Protein AF-A0A3A6NGJ5-F1 (afdb_monomer_lite)

pLDDT: mean 78.81, std 17.01, range [32.69, 96.75]

Radius of gyration: 19.2 Å; chains: 1; bounding box: 47×46×45 Å

Foldseek 3Di:
DDPDDP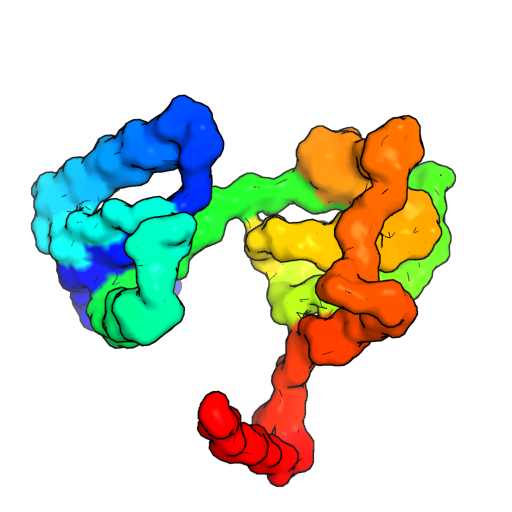FAEEEAEDADDPCPVVVVQVVVQVVCVVVRHHYYYDHPVPDDPVRVVVNVVVGPDYDDDDPPQKDFQLVQDPLPCVLCQLQQQNQWDGDPSDIGGPRRDPPPCPSQQPRPRQGMDGNNDTDDCVVPGHDDDPDPPDDSNVNGHCPCPVPPVDDDPDDD

Secondary structure (DSSP, 8-state):
---PSPP-EEEEEE--SSSHHHHHHHHHHHHHHHTT-EEEEEEGGG--HHHHHHHHHH-S---------EEE-TTT-----HHHHT-TT--EEEETTEEEE-S------HHHHT-TT--EEETTB---GGG-PPP--SSTT--GGGGS--TTTTSS--PPPPP-

Structure (mmCIF, N/CA/C/O backbone):
data_AF-A0A3A6NGJ5-F1
#
_entry.id   AF-A0A3A6NGJ5-F1
#
loop_
_atom_site.group_PDB
_atom_site.id
_atom_site.type_symbol
_atom_site.label_atom_id
_atom_site.label_alt_id
_atom_site.label_comp_id
_atom_site.label_asym_id
_atom_site.label_entity_id
_atom_site.label_seq_id
_atom_site.pdbx_PDB_ins_code
_atom_site.Cartn_x
_atom_site.Cartn_y
_atom_site.Cartn_z
_atom_site.occupancy
_atom_site.B_iso_or_equiv
_atom_site.auth_seq_id
_atom_site.auth_comp_id
_atom_site.auth_asym_id
_atom_site.auth_atom_id
_atom_site.pdbx_PDB_model_num
ATOM 1 N N . MET A 1 1 ? -23.331 -9.531 1.158 1.00 34.41 1 MET A N 1
ATOM 2 C CA . MET A 1 1 ? -23.791 -8.679 2.276 1.00 34.41 1 MET A CA 1
ATOM 3 C C . MET A 1 1 ? -23.294 -9.309 3.564 1.00 34.41 1 MET A C 1
ATOM 5 O O . MET A 1 1 ? -23.606 -10.469 3.798 1.00 34.41 1 MET A O 1
ATOM 9 N N . TYR A 1 2 ? -22.448 -8.610 4.320 1.00 32.69 2 TYR A N 1
ATOM 10 C CA . TYR A 1 2 ? -21.936 -9.096 5.604 1.00 32.69 2 TYR A CA 1
ATOM 11 C C . TYR A 1 2 ? -23.119 -9.285 6.574 1.00 32.69 2 TYR A C 1
ATOM 13 O O . TYR A 1 2 ? -23.923 -8.370 6.724 1.00 32.69 2 TYR A O 1
ATOM 21 N N . ARG A 1 3 ? -23.267 -10.479 7.166 1.00 39.31 3 ARG A N 1
ATOM 22 C CA . ARG A 1 3 ? -24.304 -10.828 8.163 1.00 39.31 3 ARG A CA 1
ATOM 23 C C . ARG A 1 3 ? -23.672 -10.987 9.556 1.00 39.31 3 ARG A C 1
ATOM 25 O O . ARG A 1 3 ? -23.854 -12.013 10.201 1.00 39.31 3 ARG A O 1
ATOM 32 N N . GLY A 1 4 ? -22.838 -10.031 9.953 1.00 52.22 4 GLY A N 1
ATOM 33 C CA . GLY A 1 4 ? -22.203 -10.015 11.273 1.00 52.22 4 GLY A CA 1
ATOM 34 C C . GLY A 1 4 ? -22.987 -9.197 12.297 1.00 52.22 4 GLY A C 1
ATOM 35 O O . GLY A 1 4 ? -23.958 -8.522 11.950 1.00 52.22 4 GLY A O 1
ATOM 36 N N . GLU A 1 5 ? -22.532 -9.261 13.548 1.00 56.84 5 GLU A N 1
ATOM 37 C CA . GLU A 1 5 ? -22.959 -8.385 14.646 1.00 56.84 5 GLU A CA 1
ATOM 38 C C . GLU A 1 5 ? -22.953 -6.900 14.215 1.00 56.84 5 GLU A C 1
ATOM 40 O O . GLU A 1 5 ? -22.113 -6.504 13.397 1.00 56.84 5 GLU A O 1
ATOM 45 N N . PRO A 1 6 ? -23.855 -6.055 14.757 1.00 63.47 6 PRO A N 1
ATOM 46 C CA . PRO A 1 6 ? -23.859 -4.624 14.468 1.00 63.47 6 PRO A CA 1
ATOM 47 C C . PRO A 1 6 ? -22.485 -4.017 14.768 1.00 63.47 6 PRO A C 1
ATOM 49 O O . PRO A 1 6 ? -21.925 -4.251 15.837 1.00 63.47 6 PRO A O 1
ATOM 52 N N . VAL A 1 7 ? -21.939 -3.229 13.840 1.00 65.00 7 VAL A N 1
ATOM 53 C CA . VAL A 1 7 ? -20.669 -2.518 14.047 1.00 65.00 7 VAL A CA 1
ATOM 54 C C . VAL A 1 7 ? -20.828 -1.587 15.249 1.00 65.00 7 VAL A C 1
ATOM 56 O O . VAL A 1 7 ? -21.687 -0.713 15.224 1.00 65.00 7 VAL A O 1
ATOM 59 N N . LYS A 1 8 ? -20.012 -1.769 16.296 1.00 77.12 8 LYS A N 1
ATOM 60 C CA . LYS A 1 8 ? -20.045 -0.911 17.497 1.00 77.12 8 LYS A CA 1
ATOM 61 C C . LYS A 1 8 ? -18.829 0.001 17.625 1.00 77.12 8 LYS A C 1
ATOM 63 O O . LYS A 1 8 ? -18.977 1.092 18.159 1.00 77.12 8 LYS A O 1
ATOM 68 N N . LYS A 1 9 ? -17.659 -0.416 17.116 1.00 81.31 9 LYS A N 1
ATOM 69 C CA . LYS A 1 9 ? -16.381 0.306 17.265 1.00 81.31 9 LYS A CA 1
ATOM 70 C C . LYS A 1 9 ? -15.587 0.401 15.961 1.00 81.31 9 LYS A C 1
ATOM 72 O O . LYS A 1 9 ? -15.384 -0.614 15.289 1.00 81.31 9 LYS A O 1
ATOM 77 N N . VAL A 1 10 ? -15.099 1.604 15.649 1.00 80.94 10 VAL A N 1
ATOM 78 C CA . VAL A 1 10 ? -14.311 1.946 14.454 1.00 80.94 10 VAL A CA 1
ATOM 79 C C . VAL A 1 10 ? -13.005 2.629 14.866 1.00 80.94 10 VAL A C 1
ATOM 81 O O . VAL A 1 10 ? -13.019 3.621 15.589 1.00 80.94 10 VAL A O 1
ATOM 84 N N . VAL A 1 11 ? -11.864 2.142 14.376 1.00 80.25 11 VAL A N 1
ATOM 85 C CA . VAL A 1 11 ? -10.554 2.774 14.611 1.00 80.25 11 VAL A CA 1
ATOM 86 C C . VAL A 1 11 ? -9.886 3.068 13.272 1.00 80.25 11 VAL A C 1
ATOM 88 O O . VAL A 1 11 ? -9.722 2.176 12.442 1.00 80.25 11 VAL A O 1
ATOM 91 N N . VAL A 1 12 ? -9.506 4.329 13.056 1.00 79.81 12 VAL A N 1
ATOM 92 C CA . VAL A 1 12 ? -8.854 4.809 11.833 1.00 79.81 12 VAL A CA 1
ATOM 93 C C . VAL A 1 12 ? -7.407 5.187 12.132 1.00 79.81 12 VAL A C 1
ATOM 95 O O . VAL A 1 12 ? -7.136 6.148 12.849 1.00 79.81 12 VAL A O 1
ATOM 98 N N . PHE A 1 13 ? -6.465 4.469 11.532 1.00 80.75 13 PHE A N 1
ATOM 99 C CA . PHE A 1 13 ? -5.058 4.859 11.538 1.00 80.75 13 PHE A CA 1
ATOM 100 C C . PHE A 1 13 ? -4.740 5.667 10.288 1.00 80.75 13 PHE A C 1
ATOM 102 O O . PHE A 1 13 ? -5.133 5.287 9.185 1.00 80.75 13 PHE A O 1
ATOM 109 N N . TYR A 1 14 ? -4.017 6.771 10.447 1.00 77.19 14 TYR A N 1
ATOM 110 C CA . TYR A 1 14 ? -3.636 7.618 9.324 1.00 77.19 14 TYR A CA 1
ATOM 111 C C . TYR A 1 14 ? -2.170 8.036 9.381 1.00 77.19 14 TYR A C 1
ATOM 113 O O . TYR A 1 14 ? -1.543 8.024 10.432 1.00 77.19 14 TYR A O 1
ATOM 121 N N . PHE A 1 15 ? -1.638 8.457 8.237 1.00 75.81 15 PHE A N 1
ATOM 122 C CA . PHE A 1 15 ? -0.353 9.144 8.126 1.00 75.81 15 PHE A CA 1
ATOM 123 C C . PHE A 1 15 ? -0.616 10.547 7.568 1.00 75.81 15 PHE A C 1
ATOM 125 O O . PHE A 1 15 ? -1.392 10.700 6.616 1.00 75.81 15 PHE A O 1
ATOM 132 N N . SER A 1 16 ? -0.051 11.588 8.179 1.00 75.31 16 SER A N 1
ATOM 133 C CA . SER A 1 16 ? -0.380 12.973 7.827 1.00 75.31 16 SER A CA 1
ATOM 134 C C . SER A 1 16 ? 0.848 13.870 7.870 1.00 75.31 16 SER A C 1
ATOM 136 O O . SER A 1 16 ? 1.296 14.248 8.941 1.00 75.31 16 SER A O 1
ATOM 138 N N . VAL A 1 17 ? 1.317 14.297 6.696 1.00 69.19 17 VAL A N 1
ATOM 139 C CA . VAL A 1 17 ? 2.460 15.219 6.577 1.00 69.19 17 VAL A CA 1
ATOM 140 C C . VAL A 1 17 ? 2.016 16.683 6.678 1.00 69.19 17 VAL A C 1
ATOM 142 O O . VAL A 1 17 ? 2.590 17.457 7.431 1.00 69.19 17 VAL A O 1
ATOM 145 N N . THR A 1 18 ? 0.965 17.077 5.948 1.00 73.94 18 THR A N 1
ATOM 146 C CA . THR A 1 18 ? 0.494 18.479 5.869 1.00 73.94 18 THR A CA 1
ATOM 147 C C . THR A 1 18 ? -0.775 18.758 6.683 1.00 73.94 18 THR A C 1
ATOM 149 O O . THR A 1 18 ? -1.377 19.815 6.535 1.00 73.94 18 THR A O 1
ATOM 152 N N . GLY A 1 19 ? -1.244 17.802 7.493 1.00 76.12 19 GLY A N 1
ATOM 153 C CA . GLY A 1 19 ? -2.455 17.943 8.322 1.00 76.12 19 GLY A CA 1
ATOM 154 C C . GLY A 1 19 ? -3.784 17.631 7.617 1.00 76.12 19 GLY A C 1
ATOM 155 O O . GLY A 1 19 ? -4.799 17.433 8.283 1.00 76.12 19 GLY A O 1
ATOM 156 N N . ASN A 1 20 ? -3.795 17.515 6.286 1.00 73.31 20 ASN A N 1
ATOM 157 C CA . ASN A 1 20 ? -5.020 17.262 5.516 1.00 73.31 20 ASN A CA 1
ATOM 158 C C . ASN A 1 20 ? -5.702 15.943 5.904 1.00 73.31 20 ASN A C 1
ATOM 160 O O . ASN A 1 20 ? -6.921 15.900 6.062 1.00 73.31 20 ASN A O 1
ATOM 164 N N . THR A 1 21 ? -4.922 14.872 6.090 1.00 75.62 21 THR A N 1
ATOM 165 C CA . THR A 1 21 ? -5.469 13.568 6.479 1.00 75.62 21 THR A CA 1
ATOM 166 C C . THR A 1 21 ? -6.103 13.638 7.865 1.00 75.62 21 THR A C 1
ATOM 168 O O . THR A 1 21 ? -7.225 13.175 8.013 1.00 75.62 21 THR A O 1
ATOM 171 N N . TRP A 1 22 ? -5.449 14.296 8.834 1.00 80.62 22 TRP A N 1
ATOM 172 C CA . TRP A 1 22 ? -6.000 14.520 10.179 1.00 80.62 22 TRP A CA 1
ATOM 173 C C . TRP A 1 22 ? -7.347 15.257 10.142 1.00 80.62 22 TRP A C 1
ATOM 175 O O . TRP A 1 22 ? -8.298 14.842 10.808 1.00 80.62 22 TRP A O 1
ATOM 185 N N . TRP A 1 23 ? -7.456 16.313 9.326 1.00 77.31 23 TRP A N 1
ATOM 186 C CA . TRP A 1 23 ? -8.697 17.080 9.191 1.00 77.31 23 TRP A CA 1
ATOM 187 C C . TRP A 1 23 ? -9.837 16.224 8.625 1.00 77.31 23 TRP A C 1
ATOM 189 O O . TRP A 1 23 ? -10.931 16.185 9.192 1.00 77.31 23 TRP A O 1
ATOM 199 N N . VAL A 1 24 ? -9.575 15.482 7.541 1.00 78.69 24 VAL A N 1
ATOM 200 C CA . VAL A 1 24 ? -10.567 14.586 6.921 1.00 78.69 24 VAL A CA 1
ATOM 201 C C . VAL A 1 24 ? -10.974 13.472 7.884 1.00 78.69 24 VAL A C 1
ATOM 203 O O . VAL A 1 24 ? -12.168 13.209 8.037 1.00 78.69 24 VAL A O 1
ATOM 206 N N . THR A 1 25 ? -10.014 12.837 8.565 1.00 80.81 25 THR A N 1
ATOM 207 C CA . THR A 1 25 ? -10.318 11.779 9.534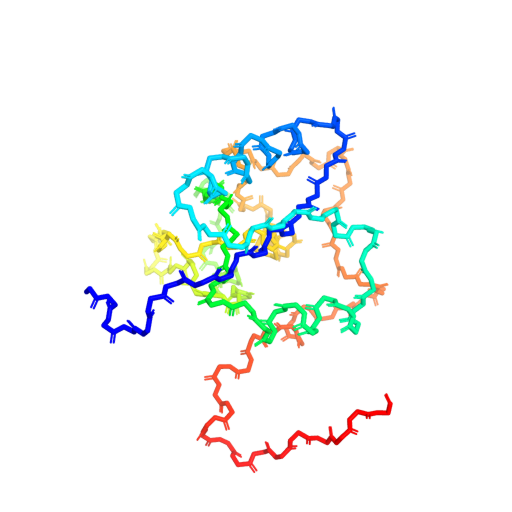 1.00 80.81 25 THR A CA 1
ATOM 208 C C . THR A 1 25 ? -11.135 12.319 10.698 1.00 80.81 25 THR A C 1
ATOM 210 O O . THR A 1 25 ? -12.109 11.683 11.075 1.00 80.81 25 THR A O 1
ATOM 213 N N . GLY A 1 26 ? -10.842 13.520 11.205 1.00 82.38 26 GLY A N 1
ATOM 214 C CA . GLY A 1 26 ? -11.642 14.147 12.261 1.00 82.38 26 GLY A CA 1
ATOM 215 C C . GLY A 1 26 ? -13.107 14.353 11.858 1.00 82.38 26 GLY A C 1
ATOM 216 O O . GLY A 1 26 ? -14.011 14.036 12.631 1.00 82.38 26 GLY A O 1
ATOM 217 N N . ARG A 1 27 ? -13.359 14.810 10.622 1.00 84.62 27 ARG A N 1
ATOM 218 C CA . ARG A 1 27 ? -14.721 14.959 10.071 1.00 84.62 27 ARG A CA 1
ATOM 219 C C . ARG A 1 27 ? -15.441 13.617 9.950 1.00 84.62 27 ARG A C 1
ATOM 221 O O . ARG A 1 27 ? -16.598 13.512 10.348 1.00 84.62 27 ARG A O 1
ATOM 228 N N . LEU A 1 28 ? -14.753 12.598 9.436 1.00 82.00 28 LEU A N 1
ATOM 229 C CA . LEU A 1 28 ? -15.287 11.240 9.333 1.00 82.00 28 LEU A CA 1
ATOM 230 C C . LEU A 1 28 ? -15.666 10.683 10.713 1.00 82.00 28 LEU A C 1
ATOM 232 O O . LEU A 1 28 ? -16.774 10.184 10.877 1.00 82.00 28 LEU A O 1
ATOM 236 N N . ILE A 1 29 ? -14.783 10.811 11.708 1.00 87.56 29 ILE A N 1
ATOM 237 C CA . ILE A 1 29 ? -15.049 10.358 13.080 1.00 87.56 29 ILE A CA 1
ATOM 238 C C . ILE A 1 29 ? -16.260 11.076 13.683 1.00 87.56 29 ILE A C 1
ATOM 240 O O . ILE A 1 29 ? -17.069 10.420 14.331 1.00 87.56 29 ILE A O 1
ATOM 244 N N . GLY A 1 30 ? -16.421 12.381 13.441 1.00 80.75 30 GLY A N 1
ATOM 245 C CA . GLY A 1 30 ? -17.614 13.124 13.861 1.00 80.75 30 GLY A CA 1
ATOM 246 C C . GLY A 1 30 ? -18.901 12.498 13.322 1.00 80.75 30 GLY A C 1
ATOM 247 O O . GLY A 1 30 ? -19.760 12.096 14.098 1.00 80.75 30 GLY A O 1
ATOM 248 N N . HIS A 1 31 ? -18.978 12.292 12.005 1.00 83.00 31 HIS A N 1
ATOM 249 C CA . HIS A 1 31 ? -20.150 11.676 11.374 1.00 83.00 31 HIS A CA 1
ATOM 250 C C . HIS A 1 31 ? -20.424 10.244 11.850 1.00 83.00 31 HIS A C 1
ATOM 252 O O . HIS A 1 31 ? -21.579 9.861 12.008 1.00 83.00 31 HIS A O 1
ATOM 258 N N . LEU A 1 32 ? -19.378 9.443 12.082 1.00 84.00 32 LEU A N 1
ATOM 259 C CA . LEU A 1 32 ? -19.53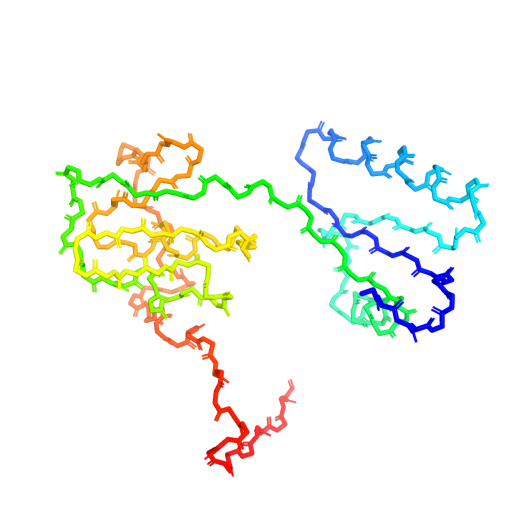1 8.081 12.601 1.00 84.00 32 LEU A CA 1
ATOM 260 C C . LEU A 1 32 ? -20.087 8.082 14.033 1.00 84.00 32 LEU A C 1
ATOM 262 O O . LEU A 1 32 ? -20.932 7.252 14.361 1.00 84.00 32 LEU A O 1
ATOM 266 N N . LYS A 1 33 ? -19.666 9.038 14.867 1.00 85.69 33 LYS A N 1
ATOM 267 C CA . LYS A 1 33 ? -20.222 9.220 16.214 1.00 85.69 33 LYS A CA 1
ATOM 268 C C . LYS A 1 33 ? -21.676 9.681 16.178 1.00 85.69 33 LYS A C 1
ATOM 270 O O . LYS A 1 33 ? -22.474 9.169 16.957 1.00 85.69 33 LYS A O 1
ATOM 275 N N . ASP A 1 34 ? -22.034 10.570 15.251 1.00 87.94 34 ASP A N 1
ATOM 276 C CA . ASP A 1 34 ? -23.413 11.060 15.090 1.00 87.94 34 ASP A CA 1
ATOM 277 C C . ASP A 1 34 ? -24.406 9.927 14.772 1.00 87.94 34 ASP A C 1
ATOM 279 O O . ASP A 1 34 ? -25.568 9.990 15.167 1.00 87.94 34 ASP A O 1
ATOM 283 N N . ILE A 1 35 ? -23.949 8.863 14.099 1.00 85.88 35 ILE A N 1
ATOM 284 C CA . ILE A 1 35 ? -24.756 7.663 13.812 1.00 85.88 35 ILE A CA 1
ATOM 285 C C . ILE A 1 35 ? -24.627 6.563 14.883 1.00 85.88 35 ILE A C 1
ATOM 287 O O . ILE A 1 35 ? -25.078 5.439 14.667 1.00 85.88 35 ILE A O 1
ATOM 291 N N . GLY A 1 36 ? -24.029 6.874 16.038 1.00 84.12 36 GLY A N 1
ATOM 292 C CA . GLY A 1 36 ? -23.978 5.997 17.212 1.00 84.12 36 GLY A CA 1
ATOM 293 C C . GLY A 1 36 ? -22.797 5.026 17.270 1.00 84.12 36 GLY A C 1
ATOM 294 O O . GLY A 1 36 ? -22.844 4.075 18.049 1.00 84.12 36 GLY A O 1
ATOM 295 N N . LEU A 1 37 ? -21.747 5.228 16.466 1.00 83.56 37 LEU A N 1
ATOM 296 C CA . LEU A 1 37 ? -20.559 4.368 16.477 1.00 83.56 37 LEU A CA 1
ATOM 297 C C . LEU A 1 37 ? -19.473 4.901 17.420 1.00 83.56 37 LEU A C 1
ATOM 299 O O . LEU A 1 37 ? -19.162 6.093 17.430 1.00 83.56 37 LEU A O 1
ATOM 303 N N . ASP A 1 38 ? -18.822 3.995 18.151 1.00 83.94 38 ASP A N 1
ATOM 304 C CA . ASP A 1 38 ? -17.637 4.297 18.954 1.00 83.94 38 ASP A CA 1
ATOM 305 C C . ASP A 1 38 ? -16.404 4.443 18.042 1.00 83.94 38 ASP A C 1
ATOM 307 O O . ASP A 1 38 ? -15.772 3.458 17.656 1.00 83.94 38 ASP A O 1
ATOM 311 N N . ALA A 1 39 ? -16.113 5.671 17.598 1.00 85.19 39 ALA A N 1
ATOM 312 C CA . ALA A 1 39 ? -15.143 5.937 16.534 1.00 85.19 39 ALA A CA 1
ATOM 313 C C . ALA A 1 39 ? -13.909 6.740 16.999 1.00 85.19 39 ALA A C 1
ATOM 315 O O . ALA A 1 39 ? -14.032 7.775 17.660 1.00 85.19 39 ALA A O 1
ATOM 316 N N . PHE A 1 40 ? -12.709 6.316 16.585 1.00 86.50 40 PHE A N 1
ATOM 317 C CA . PHE A 1 40 ? -11.428 6.953 16.928 1.00 86.50 40 PHE A CA 1
ATOM 318 C C . PHE A 1 40 ? -10.514 7.116 15.712 1.00 86.50 40 PHE A C 1
ATOM 320 O O . PHE A 1 40 ? -10.544 6.290 14.800 1.00 86.50 40 PHE A O 1
ATOM 327 N N . SER A 1 41 ? -9.651 8.138 15.719 1.00 86.06 41 SER A N 1
ATOM 328 C CA . SER A 1 41 ? -8.584 8.295 14.723 1.00 86.06 41 SER A CA 1
ATOM 329 C C . SER A 1 41 ? -7.245 8.636 15.363 1.00 86.06 41 SER A C 1
ATOM 331 O O . SER A 1 41 ? -7.194 9.543 16.194 1.00 86.06 41 SER A O 1
ATOM 333 N N . TYR A 1 42 ? -6.172 7.984 14.916 1.00 85.00 42 TYR A N 1
ATOM 334 C CA . TYR A 1 42 ? -4.818 8.188 15.433 1.00 85.00 42 TYR A CA 1
ATOM 335 C C . TYR A 1 42 ? -3.796 8.311 14.299 1.00 85.00 42 TYR A C 1
ATOM 337 O O . TYR A 1 42 ? -3.873 7.579 13.307 1.00 85.00 42 TYR A O 1
ATOM 345 N N . SER A 1 43 ? -2.813 9.205 14.464 1.00 83.81 43 SER A N 1
ATOM 346 C CA . SER A 1 43 ? -1.630 9.195 13.599 1.00 83.81 43 SER A CA 1
ATOM 347 C C . SER A 1 43 ? -0.827 7.937 13.896 1.00 83.81 43 SER A C 1
ATOM 349 O O . SER A 1 43 ? -0.439 7.724 15.040 1.00 83.81 43 SER A O 1
ATOM 351 N N . ILE A 1 44 ? -0.542 7.124 12.881 1.00 81.94 44 ILE A N 1
ATOM 352 C CA . ILE A 1 44 ? 0.235 5.889 13.037 1.00 81.94 44 ILE A CA 1
ATOM 353 C C . ILE A 1 44 ? 1.647 6.163 13.571 1.00 81.94 44 ILE A C 1
ATOM 355 O O . ILE A 1 44 ? 2.232 5.317 14.231 1.00 81.94 44 ILE A O 1
ATOM 359 N N . GLU A 1 45 ? 2.167 7.372 13.350 1.00 80.00 45 GLU A N 1
ATOM 360 C CA . GLU A 1 45 ? 3.477 7.817 13.843 1.00 80.00 45 GLU A CA 1
ATOM 361 C C . GLU A 1 45 ? 3.512 8.005 15.367 1.00 80.00 45 GLU A C 1
ATOM 363 O O . GLU A 1 45 ? 4.585 8.108 15.951 1.00 80.00 45 GLU A O 1
ATOM 368 N N . GLN A 1 46 ? 2.345 8.069 16.014 1.00 82.00 46 GLN A N 1
ATOM 369 C CA . GLN A 1 46 ? 2.190 8.315 17.451 1.00 82.00 46 GLN A CA 1
ATOM 370 C C . GLN A 1 46 ? 1.671 7.087 18.209 1.00 82.00 46 GLN A C 1
ATOM 372 O O . GLN A 1 46 ? 1.354 7.187 19.392 1.00 82.00 46 GLN A O 1
ATOM 377 N N . VAL A 1 47 ? 1.541 5.942 17.537 1.00 82.62 47 VAL A N 1
ATOM 378 C CA . VAL A 1 47 ? 0.943 4.733 18.107 1.00 82.62 47 VAL A CA 1
ATOM 379 C C . VAL A 1 47 ? 1.994 3.636 18.187 1.00 82.62 47 VAL A C 1
ATOM 381 O O . VAL A 1 47 ? 2.584 3.258 17.178 1.00 82.62 47 VAL A O 1
ATOM 384 N N . ASP A 1 48 ? 2.206 3.094 19.384 1.00 88.44 48 ASP A N 1
ATOM 385 C CA . ASP A 1 48 ? 3.059 1.924 19.560 1.00 88.44 48 ASP A CA 1
ATOM 386 C C . ASP A 1 48 ? 2.377 0.641 19.048 1.00 88.44 48 ASP A C 1
ATOM 388 O O . ASP A 1 48 ? 1.150 0.520 19.015 1.00 88.44 48 ASP A O 1
ATOM 392 N N . ILE A 1 49 ? 3.186 -0.348 18.662 1.00 77.44 49 ILE A N 1
ATOM 393 C CA . ILE A 1 49 ? 2.706 -1.597 18.051 1.00 77.44 49 ILE A CA 1
ATOM 394 C C . ILE A 1 49 ? 1.747 -2.357 18.979 1.00 77.44 49 ILE A C 1
ATOM 396 O O . ILE A 1 49 ? 0.751 -2.909 18.510 1.00 77.44 49 ILE A O 1
ATOM 400 N N . ALA A 1 50 ? 2.005 -2.384 20.290 1.00 78.25 50 ALA A N 1
ATOM 401 C CA . ALA A 1 50 ? 1.152 -3.106 21.229 1.00 78.25 50 ALA A CA 1
ATOM 402 C C . ALA A 1 50 ? -0.224 -2.437 21.351 1.00 78.25 50 ALA A C 1
ATOM 404 O O . ALA A 1 50 ? -1.247 -3.123 21.377 1.00 78.25 50 ALA A O 1
ATOM 405 N N . GLN A 1 51 ? -0.268 -1.107 21.376 1.00 79.25 51 GLN A N 1
ATOM 406 C CA . GLN A 1 51 ? -1.504 -0.337 21.394 1.00 79.25 51 GLN A CA 1
ATOM 407 C C . GLN A 1 51 ? -2.278 -0.441 20.077 1.00 79.25 51 GLN A C 1
ATOM 409 O O . GLN A 1 51 ? -3.498 -0.627 20.113 1.00 79.25 51 GLN A O 1
ATOM 414 N N . ALA A 1 52 ? -1.590 -0.387 18.933 1.00 78.94 52 ALA A N 1
ATOM 415 C CA . ALA A 1 52 ? -2.201 -0.628 17.628 1.00 78.94 52 ALA A CA 1
ATOM 416 C C . ALA A 1 52 ? -2.841 -2.021 17.574 1.00 78.94 52 ALA A C 1
ATOM 418 O O . ALA A 1 52 ? -4.008 -2.142 17.207 1.00 78.94 52 ALA A O 1
ATOM 419 N N . ASN A 1 53 ? -2.121 -3.058 18.015 1.00 78.25 53 ASN A N 1
ATOM 420 C CA . ASN A 1 53 ? -2.615 -4.435 18.035 1.00 78.25 53 ASN A CA 1
ATOM 421 C C . ASN A 1 53 ? -3.848 -4.603 18.931 1.00 78.25 53 ASN A C 1
ATOM 423 O O . ASN A 1 53 ? -4.798 -5.268 18.522 1.00 78.25 53 ASN A O 1
ATOM 427 N N . ARG A 1 54 ? -3.878 -3.969 20.114 1.00 82.25 54 ARG A N 1
ATOM 428 C CA . ARG A 1 54 ? -5.075 -3.958 20.977 1.00 82.25 54 ARG A CA 1
ATOM 429 C C . ARG A 1 54 ? -6.278 -3.363 20.254 1.00 82.25 54 ARG A C 1
ATOM 431 O O . ARG A 1 54 ? -7.338 -3.974 20.200 1.00 82.25 54 ARG A O 1
ATOM 438 N N . TRP A 1 55 ? -6.111 -2.196 19.641 1.00 81.56 55 TRP A N 1
ATOM 439 C CA . TRP A 1 55 ? -7.208 -1.536 18.935 1.00 81.56 55 TRP A CA 1
ATOM 440 C C . TRP A 1 55 ? -7.672 -2.293 17.693 1.00 81.56 55 TRP A C 1
ATOM 442 O O . TRP A 1 55 ? -8.871 -2.328 17.431 1.00 81.56 55 TRP A O 1
ATOM 452 N N . ILE A 1 56 ? -6.753 -2.923 16.958 1.00 74.06 56 ILE A N 1
ATOM 453 C CA . ILE A 1 56 ? -7.086 -3.803 15.834 1.00 74.06 56 ILE A CA 1
ATOM 454 C C . ILE A 1 56 ? -7.905 -5.002 16.325 1.00 74.06 56 ILE A C 1
ATOM 456 O O . ILE A 1 56 ? -8.911 -5.333 15.705 1.00 74.06 56 ILE A O 1
ATOM 460 N N . ALA A 1 57 ? -7.525 -5.612 17.451 1.00 72.75 57 ALA A N 1
ATOM 461 C CA . ALA A 1 57 ? -8.254 -6.736 18.039 1.00 72.75 57 ALA A CA 1
ATOM 462 C C . ALA A 1 57 ? -9.652 -6.347 18.559 1.00 72.75 57 ALA A C 1
ATOM 464 O O . ALA A 1 57 ? -10.569 -7.162 18.524 1.00 72.75 57 ALA A O 1
ATOM 465 N N . GLU A 1 58 ? -9.825 -5.111 19.032 1.00 75.88 58 GLU A N 1
ATOM 466 C CA . GLU A 1 58 ? -11.090 -4.611 19.590 1.00 75.88 58 GLU A CA 1
ATOM 467 C C . GLU A 1 58 ? -12.042 -3.994 18.548 1.00 75.88 58 GLU A C 1
ATOM 469 O O . GLU A 1 58 ? -13.218 -3.752 18.841 1.00 75.88 58 GLU A O 1
ATOM 474 N N . CYS A 1 59 ? -11.558 -3.665 17.348 1.00 66.88 59 CYS A N 1
ATOM 475 C CA . CYS A 1 59 ? -12.369 -3.016 16.321 1.00 66.88 59 CYS A CA 1
ATOM 476 C C . CYS A 1 59 ? -13.156 -4.034 15.482 1.00 66.88 59 CYS A C 1
ATOM 478 O O . CYS A 1 59 ? -12.683 -5.124 15.174 1.00 66.88 59 CYS A O 1
ATOM 480 N N . HIS A 1 60 ? -14.371 -3.661 15.071 1.00 60.84 60 HIS A N 1
ATOM 481 C CA . HIS A 1 60 ? -15.221 -4.534 14.248 1.00 60.84 60 HIS A CA 1
ATOM 482 C C . HIS A 1 60 ? -14.833 -4.497 12.756 1.00 60.84 60 HIS A C 1
ATOM 484 O O . HIS A 1 60 ? -15.275 -5.331 11.968 1.00 60.84 60 HIS A O 1
ATOM 490 N N . THR A 1 61 ? -14.051 -3.500 12.331 1.00 51.41 61 THR A N 1
ATOM 491 C CA . THR A 1 61 ? -13.587 -3.334 10.947 1.00 51.41 61 THR A CA 1
ATOM 492 C C . THR A 1 61 ? -12.353 -2.440 10.899 1.00 51.41 61 THR A C 1
ATOM 494 O O . THR A 1 61 ? -12.319 -1.385 11.532 1.00 51.41 61 THR A O 1
ATOM 497 N N . VAL A 1 62 ? -11.376 -2.840 10.080 1.00 57.50 62 VAL A N 1
ATOM 498 C CA . VAL A 1 62 ? -10.201 -2.045 9.702 1.00 57.50 62 VAL A CA 1
ATOM 499 C C . VAL A 1 62 ? -10.376 -1.589 8.254 1.00 57.50 62 VAL A C 1
ATOM 501 O O . VAL A 1 62 ? -10.518 -2.414 7.353 1.00 57.50 62 VAL A O 1
ATOM 504 N N . GLY A 1 63 ? -10.369 -0.274 8.024 1.00 54.88 63 GLY A N 1
ATOM 505 C CA . GLY A 1 63 ? -10.496 0.324 6.694 1.00 54.88 63 GLY A CA 1
ATOM 506 C C . GLY A 1 63 ? -9.287 1.187 6.344 1.00 54.88 63 GLY A C 1
ATOM 507 O O . GLY A 1 63 ? -9.067 2.219 6.968 1.00 54.88 63 GLY A O 1
ATOM 508 N N . VAL A 1 64 ? -8.532 0.799 5.317 1.00 50.50 64 VAL A N 1
ATOM 509 C CA . VAL A 1 64 ? -7.489 1.636 4.707 1.00 50.50 64 VAL A CA 1
ATOM 510 C C . VAL A 1 64 ? -7.923 1.918 3.275 1.00 50.50 64 VAL A C 1
ATOM 512 O O . VAL A 1 64 ? -7.820 1.043 2.418 1.00 50.50 64 VAL A O 1
ATOM 515 N N . GLN A 1 65 ? -8.452 3.116 3.001 1.00 43.06 65 GLN A N 1
ATOM 516 C CA . GLN A 1 65 ? -8.812 3.489 1.633 1.00 43.06 65 GLN A CA 1
ATOM 517 C C . GLN A 1 65 ? -7.689 4.290 0.994 1.00 43.06 65 GLN A C 1
ATOM 519 O O . GLN A 1 65 ? -7.531 5.492 1.188 1.00 43.06 65 GLN A O 1
ATOM 524 N N . LEU A 1 66 ? -6.904 3.584 0.200 1.00 50.41 66 LEU A N 1
ATOM 525 C CA . LEU A 1 66 ? -5.845 4.141 -0.608 1.00 50.41 66 LEU A CA 1
ATOM 526 C C . LEU A 1 66 ? -6.305 4.069 -2.070 1.00 50.41 66 LEU A C 1
ATOM 528 O O . LEU A 1 66 ? -6.735 3.014 -2.536 1.00 50.41 66 LEU A O 1
ATOM 532 N N . ARG A 1 67 ? -6.288 5.196 -2.801 1.00 54.34 67 ARG A N 1
ATOM 533 C CA . ARG A 1 67 ? -6.627 5.188 -4.236 1.00 54.34 67 ARG A CA 1
ATOM 534 C C . ARG A 1 67 ? -5.644 4.279 -4.969 1.00 54.34 67 ARG A C 1
ATOM 536 O O . ARG A 1 67 ? -4.462 4.593 -5.059 1.00 54.34 67 ARG A O 1
ATOM 543 N N . ASN A 1 68 ? -6.141 3.181 -5.528 1.00 64.19 68 ASN A N 1
ATOM 544 C CA . ASN A 1 68 ? -5.354 2.317 -6.394 1.00 64.19 68 ASN A CA 1
ATOM 545 C C . ASN A 1 68 ? -5.016 3.051 -7.706 1.00 64.19 68 ASN A C 1
ATOM 547 O O . ASN A 1 68 ? -5.816 3.055 -8.635 1.00 64.19 68 ASN A O 1
ATOM 551 N N . ASP A 1 69 ? -3.838 3.671 -7.762 1.00 80.94 69 ASP A N 1
ATOM 552 C CA . ASP A 1 69 ? -3.285 4.311 -8.966 1.00 80.94 69 ASP A CA 1
ATOM 553 C C . ASP A 1 69 ? -1.937 3.675 -9.352 1.00 80.94 69 ASP A C 1
ATOM 555 O O . ASP A 1 69 ? -0.978 4.345 -9.745 1.00 80.94 69 ASP A O 1
ATOM 559 N N . ILE A 1 70 ? -1.837 2.356 -9.144 1.00 91.00 70 ILE A N 1
ATOM 560 C CA . ILE A 1 70 ? -0.724 1.550 -9.643 1.00 91.00 70 ILE A CA 1
ATOM 561 C C . ILE A 1 70 ? -1.020 1.157 -11.088 1.00 91.00 70 ILE A C 1
ATOM 563 O O . ILE A 1 70 ? -2.096 0.653 -11.394 1.00 91.00 70 ILE A O 1
ATOM 567 N N . GLY A 1 71 ? -0.033 1.342 -11.957 1.00 93.25 71 GLY A N 1
ATOM 568 C CA . GLY A 1 71 ? -0.086 0.953 -13.363 1.00 93.25 71 GLY A CA 1
ATOM 569 C C . GLY A 1 71 ? 1.263 0.442 -13.857 1.00 93.25 71 GLY A C 1
ATOM 570 O O . GLY A 1 71 ? 2.203 0.281 -13.075 1.00 93.25 71 GLY A O 1
ATOM 571 N N . VAL A 1 72 ? 1.359 0.181 -15.158 1.00 94.69 72 VAL A N 1
ATOM 572 C CA . VAL A 1 72 ? 2.589 -0.264 -15.822 1.00 94.69 72 VAL A CA 1
ATOM 573 C C . VAL A 1 72 ? 2.742 0.491 -17.140 1.00 94.69 72 VAL A C 1
ATOM 575 O O . VAL A 1 72 ? 1.811 0.537 -17.938 1.00 94.69 72 VAL A O 1
ATOM 578 N N . ASP A 1 73 ? 3.920 1.062 -17.371 1.00 95.00 73 ASP A N 1
ATOM 579 C CA . ASP A 1 73 ? 4.333 1.597 -18.666 1.00 95.00 73 ASP A CA 1
ATOM 580 C C . ASP A 1 73 ? 4.758 0.436 -19.577 1.00 95.00 73 ASP A C 1
ATOM 582 O O . ASP A 1 73 ? 5.839 -0.145 -19.427 1.00 95.00 73 ASP A O 1
ATOM 586 N N . THR A 1 74 ? 3.886 0.074 -20.517 1.00 93.25 74 THR A N 1
ATOM 587 C CA . THR A 1 74 ? 4.097 -1.037 -21.454 1.00 93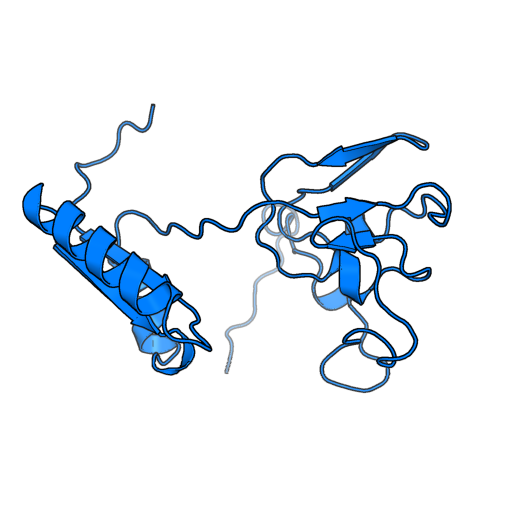.25 74 THR A CA 1
ATOM 588 C C . THR A 1 74 ? 5.189 -0.763 -22.486 1.00 93.25 74 THR A C 1
ATOM 590 O O . THR A 1 74 ? 5.663 -1.710 -23.103 1.00 93.25 74 THR A O 1
ATOM 593 N N . GLY A 1 75 ? 5.615 0.493 -22.668 1.00 94.50 75 GLY A N 1
ATOM 594 C CA . GLY A 1 75 ? 6.731 0.836 -23.554 1.00 94.50 75 GLY A CA 1
ATOM 595 C C . GLY A 1 75 ? 8.099 0.466 -22.975 1.00 94.50 75 GLY A C 1
ATOM 596 O O . GLY A 1 75 ? 9.075 0.376 -23.713 1.00 94.50 75 GLY A O 1
ATOM 597 N N . VAL A 1 76 ? 8.173 0.244 -21.658 1.00 94.62 76 VAL A N 1
ATOM 598 C CA . VAL A 1 76 ? 9.413 -0.104 -20.938 1.00 94.62 76 VAL A CA 1
ATOM 599 C C . VAL A 1 76 ? 9.328 -1.484 -20.284 1.00 94.62 76 VAL A C 1
ATOM 601 O O . VAL A 1 76 ? 10.347 -2.111 -20.000 1.00 94.62 76 VAL A O 1
ATOM 604 N N . CYS A 1 77 ? 8.118 -1.971 -20.011 1.00 96.12 77 CYS A N 1
ATOM 605 C CA . CYS A 1 77 ? 7.929 -3.246 -19.341 1.00 96.12 77 CYS A CA 1
ATOM 606 C C . CYS A 1 77 ? 8.456 -4.423 -20.172 1.00 96.12 77 CYS A C 1
ATOM 608 O O . CYS A 1 77 ? 8.123 -4.581 -21.341 1.00 96.12 77 CYS A O 1
ATOM 610 N N . THR A 1 78 ? 9.207 -5.307 -19.520 1.00 96.75 78 THR A N 1
ATOM 611 C CA . THR A 1 78 ? 9.684 -6.571 -20.100 1.00 96.75 78 THR A CA 1
ATOM 612 C C . THR A 1 78 ? 8.744 -7.746 -19.833 1.00 96.75 78 THR A C 1
ATOM 614 O O . THR A 1 78 ? 9.091 -8.883 -20.126 1.00 96.75 78 THR A O 1
ATOM 617 N N . TYR A 1 79 ? 7.581 -7.494 -19.220 1.00 96.06 79 TYR A N 1
ATOM 618 C CA . TYR A 1 79 ? 6.598 -8.515 -18.837 1.00 96.06 79 TYR A CA 1
ATOM 619 C C . TYR A 1 79 ? 7.182 -9.648 -17.968 1.00 96.06 79 TYR A C 1
ATOM 621 O O . TYR A 1 79 ? 6.699 -10.772 -17.970 1.00 96.06 79 TYR A O 1
ATOM 629 N N . CYS A 1 80 ? 8.197 -9.353 -17.147 1.00 96.31 80 CYS A N 1
ATOM 630 C CA . CYS A 1 80 ? 8.860 -10.358 -16.304 1.00 96.31 80 CYS A CA 1
ATOM 631 C C . CYS A 1 80 ? 8.006 -10.895 -15.137 1.00 96.31 80 CYS A C 1
ATOM 633 O O . CYS A 1 80 ? 8.436 -11.792 -14.418 1.00 96.31 80 CYS A O 1
ATOM 635 N N . GLY A 1 81 ? 6.838 -10.301 -14.869 1.00 94.81 81 GLY A N 1
ATOM 636 C CA . GLY A 1 81 ? 5.935 -10.727 -13.792 1.00 94.81 81 GLY A CA 1
ATOM 637 C C . GLY A 1 81 ? 6.432 -10.471 -12.362 1.00 94.81 81 GLY A C 1
ATOM 638 O O . GLY A 1 81 ? 5.728 -10.787 -11.406 1.00 94.81 81 GLY A O 1
ATOM 639 N N . TYR A 1 82 ? 7.601 -9.855 -12.162 1.00 95.19 82 TYR A N 1
ATOM 640 C CA . TYR A 1 82 ? 8.168 -9.687 -10.818 1.00 95.19 82 TYR A CA 1
ATOM 641 C C . TYR A 1 82 ? 7.279 -8.854 -9.878 1.00 95.19 82 TYR A C 1
ATOM 643 O O . TYR A 1 82 ? 7.107 -9.177 -8.705 1.00 95.19 82 TYR A O 1
ATOM 651 N N . CYS A 1 83 ? 6.619 -7.822 -10.410 1.00 94.62 83 CYS A N 1
ATOM 652 C CA . CYS A 1 83 ? 5.653 -7.019 -9.659 1.00 94.62 83 CYS A CA 1
ATOM 653 C C . CYS A 1 83 ? 4.418 -7.820 -9.203 1.00 94.62 83 CYS A C 1
ATOM 655 O O . CYS A 1 83 ? 3.909 -7.566 -8.111 1.00 94.62 83 CYS A O 1
ATOM 657 N N . VAL A 1 84 ? 3.971 -8.798 -10.000 1.00 94.69 84 VAL A N 1
ATOM 658 C CA . VAL A 1 84 ? 2.908 -9.749 -9.633 1.00 94.69 84 VAL A CA 1
ATOM 659 C C . VAL A 1 84 ? 3.397 -10.635 -8.489 1.00 94.69 84 VAL A C 1
ATOM 661 O O . VAL A 1 84 ? 2.727 -10.748 -7.465 1.00 94.69 84 VAL A O 1
ATOM 664 N N . LYS A 1 85 ? 4.611 -11.181 -8.622 1.00 92.94 85 LYS A N 1
ATOM 665 C CA . LYS A 1 85 ? 5.248 -12.076 -7.645 1.00 92.94 85 LYS A CA 1
ATOM 666 C C . LYS A 1 85 ? 5.432 -11.442 -6.260 1.00 92.94 85 LYS A C 1
ATOM 668 O O . LYS A 1 85 ? 5.281 -12.135 -5.255 1.00 92.94 85 LYS A O 1
ATOM 673 N N . LEU A 1 86 ? 5.762 -10.151 -6.199 1.00 92.62 86 LEU A N 1
ATOM 674 C CA . LEU A 1 86 ? 5.993 -9.423 -4.944 1.00 92.62 86 LEU A CA 1
ATOM 675 C C . LEU A 1 86 ? 4.722 -8.835 -4.312 1.00 92.62 86 LEU A C 1
ATOM 677 O O . LEU A 1 86 ? 4.790 -8.300 -3.202 1.00 92.62 86 LEU A O 1
ATOM 681 N N . CYS A 1 87 ? 3.578 -8.868 -5.001 1.00 91.62 87 CYS A N 1
ATOM 682 C CA . CYS A 1 87 ? 2.365 -8.229 -4.509 1.00 91.62 87 CYS A CA 1
ATOM 683 C C . CYS A 1 87 ? 1.771 -9.019 -3.324 1.00 91.62 87 CYS A C 1
ATOM 685 O O . CYS A 1 87 ? 1.292 -10.133 -3.530 1.00 91.62 87 CYS A O 1
ATOM 687 N N . PRO A 1 88 ? 1.723 -8.455 -2.099 1.00 87.19 88 PRO A N 1
ATOM 688 C CA . PRO A 1 88 ? 1.255 -9.186 -0.918 1.00 87.19 88 PRO A CA 1
ATOM 689 C C . PRO A 1 88 ? -0.243 -9.527 -0.959 1.00 87.19 88 PRO A C 1
ATOM 691 O O . PRO A 1 88 ? -0.691 -10.445 -0.288 1.00 87.19 88 PRO A O 1
ATOM 694 N N . VAL A 1 89 ? -1.007 -8.774 -1.752 1.00 85.00 89 VAL A N 1
ATOM 695 C CA . VAL A 1 89 ? -2.477 -8.811 -1.827 1.00 85.00 89 VAL A CA 1
ATOM 696 C C . VAL A 1 89 ? -2.982 -9.218 -3.215 1.00 85.00 89 VAL A C 1
ATOM 698 O O . VAL A 1 89 ? -4.157 -9.043 -3.533 1.00 85.00 89 VAL A O 1
ATOM 701 N N . GLY A 1 90 ? -2.079 -9.697 -4.080 1.00 89.69 90 GLY A N 1
ATOM 702 C CA . GLY A 1 90 ? -2.425 -10.174 -5.420 1.00 89.69 90 GLY A CA 1
ATOM 703 C C . GLY A 1 90 ? -3.131 -9.142 -6.307 1.00 89.69 90 GLY A C 1
ATOM 704 O O . GLY A 1 90 ? -3.942 -9.525 -7.142 1.00 89.69 90 GLY A O 1
ATOM 705 N N . ASN A 1 91 ? -2.864 -7.842 -6.130 1.00 90.19 91 ASN A N 1
ATOM 706 C CA . ASN A 1 91 ? -3.524 -6.777 -6.894 1.00 90.19 91 ASN A CA 1
ATOM 707 C C . ASN A 1 91 ? -3.163 -6.789 -8.383 1.00 90.19 91 ASN A C 1
ATOM 709 O O . ASN A 1 91 ? -3.943 -6.295 -9.186 1.00 90.19 91 ASN A O 1
ATOM 713 N N . LEU A 1 92 ? -1.987 -7.295 -8.752 1.00 91.94 92 LEU A N 1
ATOM 714 C CA . LEU A 1 92 ? -1.515 -7.321 -10.135 1.00 91.94 92 LEU A CA 1
ATOM 715 C C . LEU A 1 92 ? -1.677 -8.724 -10.714 1.00 91.94 92 LEU A C 1
ATOM 717 O O . LEU A 1 92 ? -1.306 -9.698 -10.064 1.00 91.94 92 LEU A O 1
ATOM 721 N N . ALA A 1 93 ? -2.178 -8.811 -11.942 1.00 92.81 93 ALA A N 1
ATOM 722 C CA . ALA A 1 93 ? -2.158 -10.021 -12.753 1.00 92.81 93 ALA A CA 1
ATOM 723 C C . ALA A 1 93 ? -1.463 -9.740 -14.089 1.00 92.81 93 ALA A C 1
ATOM 725 O O . ALA A 1 93 ? -1.512 -8.618 -14.600 1.00 92.81 93 ALA A O 1
ATOM 726 N N . LEU A 1 94 ? -0.801 -10.765 -14.620 1.00 94.62 94 LEU A N 1
ATOM 727 C CA . LEU A 1 94 ? -0.121 -10.733 -15.905 1.00 94.62 94 LEU A CA 1
ATOM 728 C C . LEU A 1 94 ? -0.517 -11.979 -16.696 1.00 94.62 94 LEU A C 1
ATOM 730 O O . LEU A 1 94 ? -0.306 -13.091 -16.215 1.00 94.62 94 LEU A O 1
ATOM 734 N N . ASP A 1 95 ? -1.072 -11.772 -17.885 1.00 91.62 95 ASP A N 1
ATOM 735 C CA . ASP A 1 95 ? -1.407 -12.817 -18.853 1.00 91.62 95 ASP A CA 1
ATOM 736 C C . ASP A 1 95 ? -0.774 -12.459 -20.204 1.00 91.62 95 ASP A C 1
ATOM 738 O O . ASP A 1 95 ? -1.158 -11.477 -20.845 1.00 91.62 95 ASP A O 1
ATOM 742 N N . GLY A 1 96 ? 0.282 -13.178 -20.590 1.00 89.38 96 GLY A N 1
ATOM 743 C CA . GLY A 1 96 ? 1.147 -12.778 -21.702 1.00 89.38 96 GLY A CA 1
ATOM 744 C C . GLY A 1 96 ? 1.683 -11.353 -21.512 1.00 89.38 96 GLY A C 1
ATOM 745 O O . GLY A 1 96 ? 2.390 -11.077 -20.546 1.00 89.38 96 GLY A O 1
ATOM 746 N N . ASN A 1 97 ? 1.299 -10.439 -22.410 1.00 89.25 97 ASN A N 1
ATOM 747 C CA . ASN A 1 97 ? 1.667 -9.017 -22.356 1.00 89.25 97 ASN A CA 1
ATOM 748 C C . ASN A 1 97 ? 0.541 -8.115 -21.812 1.00 89.25 97 ASN A C 1
ATOM 750 O O . ASN A 1 97 ? 0.542 -6.901 -22.019 1.00 89.25 97 ASN A O 1
ATOM 754 N N . ARG A 1 98 ? -0.458 -8.693 -21.139 1.00 88.50 98 ARG A N 1
ATOM 755 C CA . ARG A 1 98 ? -1.622 -7.973 -20.621 1.00 88.50 98 ARG A CA 1
ATOM 756 C C . ARG A 1 98 ? -1.543 -7.848 -19.106 1.00 88.50 98 ARG A C 1
ATOM 758 O O . ARG A 1 98 ? -1.578 -8.844 -18.389 1.00 88.50 98 ARG A O 1
ATOM 765 N N . PHE A 1 99 ? -1.459 -6.607 -18.629 1.00 89.94 99 PHE A N 1
ATOM 766 C CA . PHE A 1 99 ? -1.516 -6.283 -17.206 1.00 89.94 99 PHE A CA 1
ATOM 767 C C . PHE A 1 99 ? -2.931 -5.922 -16.773 1.00 89.94 99 PHE A C 1
ATOM 769 O O . PHE A 1 99 ? -3.612 -5.132 -17.427 1.00 89.94 99 PHE A O 1
ATOM 776 N N . GLU A 1 100 ? -3.331 -6.436 -15.616 1.00 90.12 100 GLU A N 1
ATOM 777 C CA . GLU A 1 100 ? -4.586 -6.078 -14.964 1.00 90.12 100 GLU A CA 1
ATOM 778 C C . GLU A 1 100 ? -4.358 -5.713 -13.498 1.00 90.12 100 GLU A C 1
ATOM 780 O O . GLU A 1 100 ? -3.511 -6.297 -12.814 1.00 90.12 100 GLU A O 1
ATOM 785 N N . THR A 1 101 ? -5.158 -4.763 -13.004 1.00 88.44 101 THR A N 1
ATOM 786 C CA . THR A 1 101 ? -5.261 -4.480 -11.569 1.00 88.44 101 THR A CA 1
ATOM 787 C C . THR A 1 101 ? -6.591 -5.000 -11.036 1.00 88.44 101 THR A C 1
ATOM 789 O O . THR A 1 101 ? -7.622 -4.854 -11.687 1.00 88.44 101 THR A O 1
ATOM 792 N N . ARG A 1 102 ? -6.573 -5.601 -9.846 1.00 86.19 102 ARG A N 1
ATOM 793 C CA . ARG A 1 102 ? -7.744 -6.238 -9.222 1.00 86.19 102 ARG A CA 1
ATOM 794 C C . ARG A 1 102 ? -8.454 -5.358 -8.193 1.00 86.19 102 ARG A C 1
ATOM 796 O O . ARG A 1 102 ? -9.407 -5.801 -7.565 1.00 86.19 102 ARG A O 1
ATOM 803 N N . GLY A 1 103 ? -7.987 -4.127 -7.987 1.00 82.56 103 GLY A N 1
ATOM 804 C CA . GLY A 1 103 ? -8.591 -3.185 -7.040 1.00 82.56 103 GLY A CA 1
ATOM 805 C C . GLY A 1 103 ? -8.292 -3.474 -5.564 1.00 82.56 103 GLY A C 1
ATOM 806 O O . GLY A 1 103 ? -8.852 -2.808 -4.702 1.00 82.56 103 GLY A O 1
ATOM 807 N N . THR A 1 104 ? -7.395 -4.414 -5.257 1.00 81.94 104 THR A N 1
ATOM 808 C CA . THR A 1 104 ? -7.016 -4.803 -3.884 1.00 81.94 104 THR A CA 1
ATOM 809 C C . THR A 1 104 ? -5.737 -4.113 -3.396 1.00 81.94 104 THR A C 1
ATOM 811 O O . THR A 1 104 ? -5.156 -4.508 -2.389 1.00 81.94 104 THR A O 1
ATOM 814 N N . CYS A 1 105 ? -5.243 -3.104 -4.121 1.00 84.56 105 CYS A N 1
ATOM 815 C CA . CYS A 1 105 ? -3.974 -2.445 -3.824 1.00 84.56 105 CYS A CA 1
ATOM 816 C C . CYS A 1 105 ? -3.962 -1.765 -2.448 1.00 84.56 105 CYS A C 1
ATOM 818 O O . CYS A 1 105 ? -4.754 -0.866 -2.187 1.00 84.56 105 CYS A O 1
ATOM 820 N N . ILE A 1 106 ? -2.968 -2.111 -1.627 1.00 80.69 106 ILE A N 1
ATOM 821 C CA . ILE A 1 106 ? -2.698 -1.469 -0.328 1.00 80.69 106 ILE A CA 1
ATOM 822 C C . ILE A 1 106 ? -1.586 -0.405 -0.390 1.00 80.69 106 ILE A C 1
ATOM 824 O O . ILE A 1 106 ? -1.067 0.001 0.640 1.00 80.69 106 ILE A O 1
ATOM 828 N N . ILE A 1 107 ? -1.143 -0.019 -1.595 1.00 86.25 107 ILE A N 1
ATOM 829 C CA . ILE A 1 107 ? -0.042 0.939 -1.853 1.00 86.25 107 ILE A CA 1
ATOM 830 C C . ILE A 1 107 ? 1.212 0.658 -1.001 1.00 86.25 107 ILE A C 1
ATOM 832 O O . ILE A 1 107 ? 1.877 1.548 -0.491 1.00 86.25 107 ILE A O 1
ATOM 836 N N . CYS A 1 108 ? 1.606 -0.613 -0.895 1.00 87.00 108 CYS A N 1
ATOM 837 C CA . CYS A 1 108 ? 2.885 -0.973 -0.266 1.00 87.00 108 CYS A CA 1
ATOM 838 C C . CYS A 1 108 ? 4.113 -0.565 -1.103 1.00 87.00 108 CYS A C 1
ATOM 840 O O . CYS A 1 108 ? 5.244 -0.728 -0.657 1.00 87.00 108 CYS A O 1
ATOM 842 N N . LEU A 1 109 ? 3.897 -0.131 -2.353 1.00 91.31 109 LEU A N 1
ATOM 843 C CA . LEU A 1 109 ? 4.906 0.287 -3.333 1.00 91.31 109 LEU A CA 1
ATOM 844 C C . LEU A 1 109 ? 6.009 -0.735 -3.655 1.00 91.31 109 LEU A C 1
ATOM 846 O O . LEU A 1 109 ? 6.898 -0.420 -4.433 1.00 91.31 109 LEU A O 1
ATOM 850 N N . ARG A 1 110 ? 5.933 -1.990 -3.191 1.00 92.81 110 ARG A N 1
ATOM 851 C CA . ARG A 1 110 ? 6.926 -3.033 -3.525 1.00 92.81 110 ARG A CA 1
ATOM 852 C C . ARG A 1 110 ? 7.086 -3.234 -5.032 1.00 92.81 110 ARG A C 1
ATOM 854 O O . ARG A 1 110 ? 8.202 -3.290 -5.533 1.00 92.81 110 ARG A O 1
ATOM 861 N N . CYS A 1 111 ? 5.973 -3.299 -5.763 1.00 94.31 111 CYS A N 1
ATOM 862 C CA . CYS A 1 111 ? 5.987 -3.434 -7.220 1.00 94.31 111 CYS A CA 1
ATOM 863 C C . CYS A 1 111 ? 6.710 -2.266 -7.908 1.00 94.31 111 CYS A C 1
ATOM 865 O O . CYS A 1 111 ? 7.454 -2.490 -8.857 1.00 94.31 111 CYS A O 1
ATOM 867 N N . TYR A 1 112 ? 6.520 -1.046 -7.406 1.00 94.94 112 TYR A N 1
ATOM 868 C CA . TYR A 1 112 ? 7.183 0.160 -7.893 1.00 94.94 112 TYR A CA 1
ATOM 869 C C . TYR A 1 112 ? 8.674 0.151 -7.548 1.00 94.94 112 TYR A C 1
ATOM 871 O O . TYR A 1 112 ? 9.525 0.309 -8.420 1.00 94.94 112 TYR A O 1
ATOM 879 N N . SER A 1 113 ? 8.986 -0.120 -6.283 1.00 94.31 113 SER A N 1
ATOM 880 C CA . SER A 1 113 ? 10.332 -0.054 -5.729 1.00 94.31 113 SER A CA 1
ATOM 881 C C . SER A 1 113 ? 11.267 -1.144 -6.230 1.00 94.31 113 SER A C 1
ATOM 883 O O . SER A 1 113 ? 12.464 -0.910 -6.291 1.00 94.31 113 SER A O 1
ATOM 885 N N . PHE A 1 114 ? 10.754 -2.318 -6.603 1.00 95.50 114 PHE A N 1
ATOM 886 C CA . PHE A 1 114 ? 11.563 -3.474 -7.006 1.00 95.50 114 PHE A CA 1
ATOM 887 C C . PHE A 1 114 ? 11.393 -3.866 -8.477 1.00 95.50 114 PHE A C 1
ATOM 889 O O . PHE A 1 114 ? 11.928 -4.885 -8.904 1.00 95.50 114 PHE A O 1
ATOM 896 N N . CYS A 1 115 ? 10.694 -3.064 -9.287 1.00 95.56 115 CYS A N 1
ATOM 897 C CA . CYS A 1 115 ? 10.678 -3.288 -10.730 1.00 95.56 115 CYS A CA 1
ATOM 898 C C . CYS A 1 115 ? 12.114 -3.165 -11.291 1.00 95.56 115 CYS A C 1
ATOM 900 O O . CYS A 1 115 ? 12.727 -2.107 -11.113 1.00 95.56 115 CYS A O 1
ATOM 902 N N . PRO A 1 116 ? 12.655 -4.189 -11.985 1.00 94.31 116 PRO A N 1
ATOM 903 C CA . PRO A 1 116 ? 14.035 -4.155 -12.484 1.00 94.31 116 PRO A CA 1
ATOM 904 C C . PRO A 1 116 ? 14.276 -3.057 -13.524 1.00 94.31 116 PRO A C 1
ATOM 906 O O . PRO A 1 116 ? 15.358 -2.490 -13.598 1.00 94.31 116 PRO A O 1
ATOM 909 N N . VAL A 1 117 ? 13.238 -2.736 -14.300 1.00 95.25 117 VAL A N 1
ATOM 910 C CA . VAL A 1 117 ? 13.266 -1.734 -15.378 1.00 95.25 117 VAL A CA 1
ATOM 911 C C . VAL A 1 117 ? 12.465 -0.472 -15.038 1.00 95.25 117 VAL A C 1
ATOM 913 O O . VAL A 1 117 ? 12.202 0.352 -15.908 1.00 95.25 117 VAL A O 1
ATOM 916 N N . SER A 1 118 ? 12.036 -0.316 -13.779 1.00 95.38 118 SER A N 1
ATOM 917 C CA . SE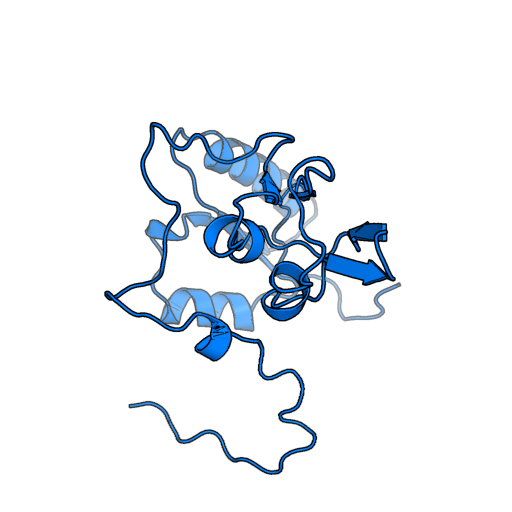R A 1 118 ? 11.250 0.840 -13.310 1.00 95.38 118 SER A CA 1
ATOM 918 C C . SER A 1 118 ? 10.002 1.145 -14.163 1.00 95.38 118 SER A C 1
ATOM 920 O O . SER A 1 118 ? 9.632 2.304 -14.343 1.00 95.38 118 SER A O 1
ATOM 922 N N . ALA A 1 119 ? 9.350 0.109 -14.701 1.00 95.94 119 ALA A N 1
ATOM 923 C CA . ALA A 1 119 ? 8.170 0.235 -15.561 1.00 95.94 119 ALA A CA 1
ATOM 924 C C . ALA A 1 119 ? 6.858 0.436 -14.783 1.00 95.94 119 ALA A C 1
ATOM 926 O O . ALA A 1 119 ? 5.875 0.898 -15.352 1.00 95.94 119 ALA A O 1
ATOM 927 N N . VAL A 1 120 ? 6.810 0.091 -13.494 1.00 95.81 120 VAL A N 1
ATOM 928 C CA . VAL A 1 120 ? 5.607 0.289 -12.671 1.00 95.81 120 VAL A CA 1
ATOM 929 C C . VAL A 1 120 ? 5.400 1.782 -12.409 1.00 95.81 120 VAL A C 1
ATOM 931 O O . VAL A 1 120 ? 6.329 2.490 -12.023 1.00 95.81 120 VAL A O 1
ATOM 934 N N . THR A 1 121 ? 4.172 2.258 -12.602 1.00 94.06 121 THR A N 1
ATOM 935 C CA . THR A 1 121 ? 3.780 3.648 -12.365 1.00 94.06 121 THR A CA 1
ATOM 936 C C . THR A 1 121 ? 2.981 3.788 -11.080 1.00 94.06 121 THR A C 1
ATOM 938 O O . THR A 1 121 ? 2.152 2.934 -10.772 1.00 94.06 121 THR A O 1
ATOM 941 N N . TYR A 1 122 ? 3.165 4.905 -10.386 1.00 90.00 122 TYR A N 1
ATOM 942 C CA . TYR A 1 122 ? 2.293 5.368 -9.313 1.00 90.00 122 TYR A CA 1
ATOM 943 C C . TYR A 1 122 ? 1.753 6.746 -9.691 1.00 90.00 122 TYR A C 1
ATOM 945 O O . TYR A 1 122 ? 2.515 7.608 -10.132 1.00 90.00 122 TYR A O 1
ATOM 953 N N . MET A 1 123 ? 0.439 6.950 -9.585 1.00 86.56 123 MET A N 1
ATOM 954 C CA . MET A 1 123 ? -0.209 8.185 -10.046 1.00 86.56 123 MET A CA 1
ATOM 955 C C . MET A 1 123 ? 0.109 8.513 -11.510 1.00 86.56 123 MET A C 1
ATOM 957 O O . MET A 1 123 ? 0.449 9.647 -11.854 1.00 86.56 123 MET A O 1
ATOM 961 N N . LYS A 1 124 ? 0.059 7.485 -12.370 1.00 87.94 124 LYS A N 1
ATOM 962 C CA . LYS A 1 124 ? 0.413 7.542 -13.803 1.00 87.94 124 LYS A CA 1
ATOM 963 C C . LYS A 1 124 ? 1.846 8.003 -14.111 1.00 87.94 124 LYS A C 1
ATOM 965 O O . LYS A 1 124 ? 2.139 8.359 -15.250 1.00 87.94 124 LYS A O 1
ATOM 970 N N . LYS A 1 125 ? 2.755 8.003 -13.131 1.00 90.75 125 LYS A N 1
ATOM 971 C CA . LYS A 1 125 ? 4.157 8.398 -13.322 1.00 90.75 125 LYS A CA 1
ATOM 972 C C . LYS A 1 125 ? 5.106 7.262 -12.969 1.00 90.75 125 LYS A C 1
ATOM 974 O O . LYS A 1 125 ? 4.918 6.579 -11.964 1.00 90.75 125 LYS A O 1
ATOM 979 N N . ARG A 1 126 ? 6.140 7.081 -13.792 1.00 93.38 126 ARG A N 1
ATOM 980 C CA . ARG A 1 126 ? 7.311 6.265 -13.444 1.00 93.38 126 ARG A CA 1
ATOM 981 C C . ARG A 1 126 ? 8.207 7.012 -12.461 1.00 93.38 126 ARG A C 1
ATOM 983 O O . ARG A 1 126 ? 8.088 8.228 -12.290 1.00 93.38 126 ARG A O 1
ATOM 990 N N . HIS A 1 127 ? 9.133 6.273 -11.863 1.00 91.88 127 HIS A N 1
ATOM 991 C CA . HIS A 1 127 ? 10.188 6.861 -11.054 1.00 91.88 127 HIS A CA 1
ATOM 992 C C . HIS A 1 127 ? 11.098 7.768 -11.874 1.00 91.88 127 HIS A C 1
ATOM 994 O O . HIS A 1 127 ? 11.556 7.396 -12.954 1.00 91.88 127 HIS A O 1
ATOM 1000 N N . ASP A 1 128 ? 11.381 8.948 -11.329 1.00 91.12 128 ASP A N 1
ATOM 1001 C CA . ASP A 1 128 ? 12.367 9.861 -11.888 1.00 91.12 128 ASP A CA 1
ATOM 1002 C C . ASP A 1 128 ? 13.763 9.433 -11.429 1.00 91.12 128 ASP A C 1
ATOM 1004 O O . ASP A 1 128 ? 14.141 9.640 -10.276 1.00 91.12 128 ASP A O 1
ATOM 1008 N N . LEU A 1 129 ? 14.537 8.849 -12.346 1.00 85.94 129 LEU A N 1
ATOM 1009 C CA . LEU A 1 129 ? 15.896 8.370 -12.081 1.00 85.94 129 LEU A CA 1
ATOM 1010 C C . LEU A 1 129 ? 16.850 9.486 -11.623 1.00 85.94 129 LEU A C 1
ATOM 1012 O O . LEU A 1 129 ? 17.853 9.192 -10.978 1.00 85.94 129 LEU A O 1
ATOM 1016 N N . LYS A 1 130 ? 16.530 10.765 -11.874 1.00 91.19 130 LYS A N 1
ATOM 1017 C CA . LYS A 1 130 ? 17.304 11.899 -11.339 1.00 91.19 130 LYS A CA 1
ATOM 1018 C C . LYS A 1 130 ? 17.229 11.994 -9.813 1.00 91.19 130 LYS A C 1
ATOM 1020 O O . LYS A 1 130 ? 18.085 12.620 -9.201 1.00 91.19 130 LYS A O 1
ATOM 1025 N N . ARG A 1 131 ? 16.226 11.366 -9.191 1.00 88.25 131 ARG A N 1
ATOM 1026 C CA . ARG A 1 131 ? 16.042 11.294 -7.731 1.00 88.25 131 ARG A CA 1
ATOM 1027 C C . ARG A 1 131 ? 16.750 10.091 -7.099 1.00 88.25 131 ARG A C 1
ATOM 1029 O O . ARG A 1 131 ? 16.490 9.778 -5.942 1.00 88.25 131 ARG A O 1
ATOM 1036 N N . GLY A 1 132 ? 17.607 9.402 -7.854 1.00 89.81 132 GLY A N 1
ATOM 1037 C CA . GLY A 1 132 ? 18.262 8.166 -7.433 1.00 89.81 132 GLY A CA 1
ATOM 1038 C C . GLY A 1 132 ? 17.416 6.930 -7.722 1.00 89.81 132 GLY A C 1
ATOM 1039 O O . GLY A 1 132 ? 16.455 6.982 -8.489 1.00 89.81 132 GLY A O 1
ATOM 1040 N N . VAL A 1 133 ? 17.775 5.795 -7.124 1.00 87.00 133 VAL A N 1
ATOM 1041 C CA . VAL A 1 133 ? 16.993 4.555 -7.234 1.00 87.00 133 VAL A CA 1
ATOM 1042 C C . VAL A 1 133 ? 15.868 4.526 -6.192 1.00 87.00 133 VAL A C 1
ATOM 1044 O O . VAL A 1 133 ? 16.043 5.065 -5.098 1.00 87.00 133 VAL A O 1
ATOM 1047 N N . PRO A 1 134 ? 14.715 3.895 -6.484 1.00 89.19 134 PRO A N 1
ATOM 1048 C CA . PRO A 1 134 ? 13.712 3.617 -5.460 1.00 89.19 134 PRO A CA 1
ATOM 1049 C C . PRO A 1 134 ? 14.293 2.795 -4.302 1.00 89.19 134 PRO A C 1
ATOM 1051 O O . PRO A 1 134 ? 15.300 2.111 -4.475 1.00 89.19 134 PRO A O 1
ATOM 1054 N N . TYR A 1 135 ? 13.620 2.816 -3.149 1.00 87.31 135 TYR A N 1
ATOM 1055 C CA . TYR A 1 135 ? 13.974 2.009 -1.976 1.00 87.31 135 TYR A CA 1
ATOM 1056 C C . TYR A 1 135 ? 14.251 0.540 -2.347 1.00 87.31 135 TYR A C 1
ATOM 1058 O O . TYR A 1 135 ? 13.409 -0.105 -2.969 1.00 87.31 135 TYR A O 1
ATOM 1066 N N . ARG A 1 136 ? 15.416 0.005 -1.955 1.00 90.00 136 ARG A N 1
ATOM 1067 C CA . ARG A 1 136 ? 15.848 -1.372 -2.280 1.00 90.00 136 ARG A CA 1
ATOM 1068 C C . ARG A 1 136 ? 15.915 -2.314 -1.078 1.00 90.00 136 ARG A C 1
ATOM 1070 O O . ARG A 1 136 ? 16.398 -3.428 -1.219 1.00 90.00 136 ARG A O 1
ATOM 1077 N N . GLY A 1 137 ? 15.389 -1.903 0.071 1.00 87.75 137 GLY A N 1
ATOM 1078 C CA . GLY A 1 137 ? 15.417 -2.701 1.294 1.00 87.75 137 GLY A CA 1
ATOM 1079 C C . GLY A 1 137 ? 16.179 -2.026 2.435 1.00 87.75 137 GLY A C 1
ATOM 1080 O O . GLY A 1 137 ? 16.742 -0.948 2.251 1.00 87.75 137 GLY A O 1
ATOM 1081 N N . PRO A 1 138 ? 16.148 -2.626 3.634 1.00 81.88 138 PRO A N 1
ATOM 1082 C CA . PRO A 1 138 ? 16.757 -2.072 4.842 1.00 81.88 138 PRO A CA 1
ATOM 1083 C C . PRO A 1 138 ? 18.287 -2.166 4.856 1.00 81.88 138 PRO A C 1
ATOM 1085 O O . PRO A 1 138 ? 18.926 -1.437 5.607 1.00 81.88 138 PRO A O 1
ATOM 1088 N N . VAL A 1 139 ? 18.866 -3.058 4.049 1.00 84.00 139 VAL A N 1
ATOM 1089 C CA . VAL A 1 139 ? 20.309 -3.305 3.967 1.00 84.00 139 VAL A CA 1
ATOM 1090 C C . VAL A 1 139 ? 20.737 -3.459 2.512 1.00 84.00 139 VAL A C 1
ATOM 1092 O O . VAL A 1 139 ? 19.924 -3.782 1.641 1.00 84.00 139 VAL A O 1
ATOM 1095 N N . GLU A 1 140 ? 22.019 -3.233 2.246 1.00 87.69 140 GLU A N 1
ATOM 1096 C CA . GLU A 1 140 ? 22.612 -3.539 0.948 1.00 87.69 140 GLU A CA 1
ATOM 1097 C C . GLU A 1 140 ? 22.453 -5.034 0.626 1.00 87.69 140 GLU A C 1
ATOM 1099 O O . GLU A 1 140 ? 22.593 -5.888 1.500 1.00 87.69 140 GLU A O 1
ATOM 1104 N N . GLY A 1 141 ? 22.101 -5.352 -0.622 1.00 88.75 141 GLY A N 1
ATOM 1105 C CA . GLY A 1 141 ? 21.883 -6.736 -1.052 1.00 88.75 141 GLY A CA 1
ATOM 1106 C C . GLY A 1 141 ? 20.606 -7.394 -0.515 1.00 88.75 141 GLY A C 1
ATOM 1107 O O . GLY A 1 141 ? 20.453 -8.604 -0.657 1.00 88.75 141 GLY A O 1
ATOM 1108 N N . PHE A 1 142 ? 19.684 -6.634 0.085 1.00 88.75 142 PHE A N 1
ATOM 1109 C CA . PHE A 1 142 ? 18.409 -7.170 0.556 1.00 88.75 142 PHE A CA 1
ATOM 1110 C C . PHE A 1 142 ? 17.624 -7.870 -0.564 1.00 88.75 142 PHE A C 1
ATOM 1112 O O . PHE A 1 142 ? 17.304 -7.263 -1.588 1.00 88.75 142 PHE A O 1
ATOM 1119 N N . ASP A 1 143 ? 17.263 -9.134 -0.336 1.00 90.19 143 ASP A N 1
ATOM 1120 C CA . ASP A 1 143 ? 16.401 -9.902 -1.232 1.00 90.19 143 ASP A CA 1
ATOM 1121 C C . ASP A 1 143 ? 14.922 -9.604 -0.930 1.00 90.19 143 ASP A C 1
ATOM 1123 O O . ASP A 1 143 ? 14.408 -10.029 0.105 1.00 90.19 143 ASP A O 1
ATOM 1127 N N . PRO A 1 144 ? 14.180 -8.911 -1.813 1.00 87.25 144 PRO A N 1
ATOM 1128 C CA . PRO A 1 144 ? 12.774 -8.614 -1.569 1.00 87.25 144 PRO A CA 1
ATOM 1129 C C . PRO A 1 144 ? 11.867 -9.846 -1.638 1.00 87.25 144 PRO A C 1
ATOM 1131 O O . PRO A 1 144 ? 10.703 -9.759 -1.232 1.00 87.25 144 PRO A O 1
ATOM 1134 N N . GLU A 1 145 ? 12.353 -10.990 -2.129 1.00 88.8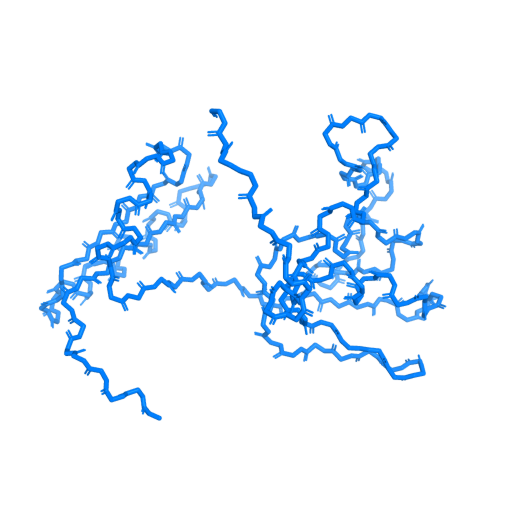8 145 GLU A N 1
ATOM 1135 C CA . GLU A 1 145 ? 11.571 -12.220 -2.134 1.00 88.88 145 GLU A CA 1
ATOM 1136 C C . GLU A 1 145 ? 11.304 -12.769 -0.735 1.00 88.88 145 GLU A C 1
ATOM 1138 O O . GLU A 1 145 ? 10.269 -13.408 -0.543 1.00 88.88 145 GLU A O 1
ATOM 1143 N N . VAL A 1 146 ? 12.134 -12.435 0.259 1.00 84.12 146 VAL A N 1
ATOM 1144 C CA . VAL A 1 146 ? 11.877 -12.789 1.666 1.00 84.12 146 VAL A CA 1
ATOM 1145 C C . VAL A 1 146 ? 10.592 -12.147 2.200 1.00 84.12 146 VAL A C 1
ATOM 1147 O O . VAL A 1 146 ? 10.011 -12.624 3.168 1.00 84.12 146 VAL A O 1
ATOM 1150 N N . MET A 1 147 ? 10.113 -11.073 1.556 1.00 81.12 147 MET A N 1
ATOM 1151 C CA . MET A 1 147 ? 8.844 -10.418 1.886 1.00 81.12 147 MET A CA 1
ATOM 1152 C C . MET A 1 147 ? 7.648 -10.990 1.120 1.00 81.12 147 MET A C 1
ATOM 1154 O O . MET A 1 147 ? 6.532 -10.473 1.278 1.00 81.12 147 MET A O 1
ATOM 1158 N N . ARG A 1 148 ? 7.848 -11.979 0.235 1.00 76.88 148 ARG A N 1
ATOM 1159 C CA . ARG A 1 148 ? 6.737 -12.598 -0.494 1.00 76.88 148 ARG A CA 1
ATOM 1160 C C . ARG A 1 148 ? 5.752 -13.154 0.526 1.00 76.88 148 ARG A C 1
ATOM 1162 O O . ARG A 1 148 ? 6.162 -13.793 1.493 1.00 76.88 148 ARG A O 1
ATOM 1169 N N . PRO A 1 149 ? 4.455 -12.885 0.344 1.00 60.78 149 PRO A N 1
ATOM 1170 C CA . PRO A 1 149 ? 3.476 -13.325 1.313 1.00 60.78 149 PRO A CA 1
ATOM 1171 C C . PRO A 1 149 ? 3.488 -14.862 1.339 1.00 60.78 149 PRO A C 1
ATOM 1173 O O . PRO A 1 149 ? 3.435 -15.515 0.291 1.00 60.78 149 PRO A O 1
ATOM 1176 N N . ILE A 1 150 ? 3.574 -15.448 2.535 1.00 57.59 150 ILE A N 1
ATOM 1177 C CA . ILE A 1 150 ? 3.515 -16.900 2.722 1.00 57.59 150 ILE A CA 1
ATOM 1178 C C . ILE A 1 150 ? 2.042 -17.329 2.624 1.00 57.59 150 ILE A C 1
ATOM 1180 O O . ILE A 1 150 ? 1.441 -17.802 3.578 1.00 57.59 150 ILE A O 1
ATOM 1184 N N . ILE A 1 151 ? 1.420 -17.135 1.457 1.00 50.09 151 ILE A N 1
ATOM 1185 C CA . ILE A 1 151 ? -0.015 -17.405 1.209 1.00 50.09 151 ILE A CA 1
ATOM 1186 C C . ILE A 1 151 ? -0.318 -18.923 1.209 1.00 50.09 151 ILE A C 1
ATOM 1188 O O . ILE A 1 151 ? -1.424 -19.350 0.912 1.00 50.09 151 ILE A O 1
ATOM 1192 N N . LYS A 1 152 ? 0.644 -19.779 1.581 1.00 43.00 152 LYS A N 1
ATOM 1193 C CA . LYS A 1 152 ? 0.461 -21.234 1.686 1.00 43.00 152 LYS A CA 1
ATOM 1194 C C . LYS A 1 152 ? 0.875 -21.838 3.037 1.00 43.00 152 LYS A C 1
ATOM 1196 O O . LYS A 1 152 ? 1.295 -22.988 3.060 1.00 43.00 152 LYS A O 1
ATOM 1201 N N . LEU A 1 153 ? 0.760 -21.132 4.167 1.00 41.09 153 LEU A N 1
ATOM 1202 C CA . LEU A 1 153 ? 1.007 -21.782 5.474 1.00 41.09 153 LEU A CA 1
ATOM 1203 C C . LEU A 1 153 ? -0.069 -22.800 5.881 1.00 41.09 153 LEU A C 1
ATOM 1205 O O . LEU A 1 153 ? 0.208 -23.670 6.697 1.00 41.09 153 LEU A O 1
ATOM 1209 N N . GLU A 1 154 ? -1.245 -22.793 5.253 1.00 42.31 154 GLU A N 1
ATOM 1210 C CA . GLU A 1 154 ? -2.258 -23.834 5.487 1.00 42.31 154 GLU A CA 1
ATOM 1211 C C . GLU A 1 154 ? -1.933 -25.171 4.786 1.00 42.31 154 GLU A C 1
ATOM 1213 O O . GLU A 1 154 ? -2.589 -26.173 5.045 1.00 42.31 154 GLU A O 1
ATOM 1218 N N . GLN A 1 155 ? -0.909 -25.225 3.919 1.00 44.06 155 GLN A N 1
ATOM 1219 C CA . GLN A 1 155 ? -0.557 -26.430 3.145 1.00 44.06 155 GLN A CA 1
ATOM 1220 C C . GLN A 1 155 ? 0.852 -26.982 3.411 1.00 44.06 155 GLN A C 1
ATOM 1222 O O . GLN A 1 155 ? 1.203 -28.010 2.837 1.00 44.06 155 GLN A O 1
ATOM 1227 N N . THR A 1 156 ? 1.676 -26.342 4.247 1.00 43.06 156 THR A N 1
ATOM 1228 C CA . THR A 1 156 ? 3.090 -26.740 4.418 1.00 43.06 156 THR A CA 1
ATOM 1229 C C . THR A 1 156 ? 3.441 -27.321 5.784 1.00 43.06 156 THR A C 1
ATOM 1231 O O . THR A 1 156 ? 4.582 -27.734 5.967 1.00 43.06 156 THR A O 1
ATOM 1234 N N . GLY A 1 157 ? 2.509 -27.376 6.743 1.00 38.59 157 GLY A N 1
ATOM 1235 C CA . GLY A 1 157 ? 2.768 -27.959 8.070 1.00 38.59 157 GLY A CA 1
ATOM 1236 C C . GLY A 1 157 ? 3.924 -27.303 8.842 1.00 38.59 157 GLY A C 1
ATOM 1237 O O . GLY A 1 157 ? 4.423 -27.882 9.804 1.00 38.59 157 GLY A O 1
ATOM 1238 N N . LEU A 1 158 ? 4.375 -26.113 8.428 1.00 38.78 158 LEU A N 1
ATOM 1239 C CA . LEU A 1 158 ? 5.521 -25.439 9.022 1.00 38.78 158 LEU A CA 1
ATOM 1240 C C . LEU A 1 158 ? 5.052 -24.580 10.202 1.00 38.78 158 LEU A C 1
ATOM 1242 O O . LEU A 1 158 ? 4.313 -23.612 10.019 1.00 38.78 158 LEU A O 1
ATOM 1246 N N . GLN A 1 159 ? 5.474 -24.942 11.412 1.00 36.34 159 GLN A N 1
ATOM 1247 C CA . GLN A 1 159 ? 5.202 -24.159 12.615 1.00 36.34 159 GLN A CA 1
ATOM 1248 C C . GLN A 1 159 ? 6.031 -22.868 12.608 1.00 36.34 159 GLN A C 1
ATOM 1250 O O . GLN A 1 159 ? 7.236 -22.889 12.360 1.00 36.34 159 GLN A O 1
ATOM 1255 N N . ILE A 1 160 ? 5.373 -21.742 12.891 1.00 45.66 160 ILE A N 1
ATOM 1256 C CA . ILE A 1 160 ? 6.026 -20.448 13.104 1.00 45.66 160 ILE A CA 1
ATOM 1257 C C . ILE A 1 160 ? 6.723 -20.516 14.474 1.00 45.66 160 ILE A C 1
ATOM 1259 O O . ILE A 1 160 ? 6.034 -20.771 15.466 1.00 45.66 160 ILE A O 1
ATOM 1263 N N . PRO A 1 161 ? 8.052 -20.324 14.573 1.00 38.59 161 PRO A N 1
ATOM 1264 C CA . PRO A 1 161 ? 8.714 -20.291 15.869 1.00 38.59 161 PRO A CA 1
ATOM 1265 C C . PRO A 1 161 ? 8.238 -19.067 16.670 1.00 38.59 161 PRO A C 1
ATOM 1267 O O . PRO A 1 161 ? 7.995 -18.011 16.077 1.00 38.59 161 PRO A O 1
ATOM 1270 N N . PRO A 1 162 ? 8.096 -19.183 18.001 1.00 34.31 162 PRO A N 1
ATOM 1271 C CA . PRO A 1 162 ? 7.737 -18.047 18.838 1.00 34.31 162 PRO A CA 1
ATOM 1272 C C . PRO A 1 162 ? 8.808 -16.959 18.707 1.00 34.31 162 PRO A C 1
ATOM 1274 O O . PRO A 1 162 ? 10.003 -17.234 18.822 1.00 34.31 162 PRO A O 1
ATOM 1277 N N . GLY A 1 163 ? 8.371 -15.735 18.405 1.00 39.97 163 GLY A N 1
ATOM 1278 C CA . GLY A 1 163 ? 9.251 -14.572 18.344 1.00 39.97 163 GLY A CA 1
ATOM 1279 C C . GLY A 1 163 ? 9.765 -14.207 19.735 1.00 39.97 163 GLY A C 1
ATOM 1280 O O . GLY A 1 163 ? 8.999 -14.268 20.698 1.00 39.97 163 GLY A O 1
ATOM 1281 N N . ASN A 1 164 ? 11.052 -13.855 19.808 1.00 38.31 164 ASN A N 1
ATOM 1282 C CA . ASN A 1 164 ? 11.684 -13.244 20.982 1.00 38.31 164 ASN A CA 1
ATOM 1283 C C . ASN A 1 164 ? 11.104 -11.860 21.283 1.00 38.31 164 ASN A C 1
ATOM 1285 O O . ASN A 1 164 ? 10.821 -11.122 20.310 1.00 38.31 164 ASN A O 1
#

Sequence (164 aa):
MYRGEPVKKVVVFYFSVTGNTWWVTGRLIGHLKDIGLDAFSYSIEQVDIAQANRWIAECHTVGVQLRNDIGVDTGVCTYCGYCVKLCPVGNLALDGNRFETRGTCIICLRCYSFCPVSAVTYMKKRHDLKRGVPYRGPVEGFDPEVMRPIIKLEQTGLQIPPGN

=== Feature glossary ===
Annotated list of the representations used here:

Nearest PDB structures. The Foldseek neighbor list gives the closest experimentally determined structures in the PDB, ranked by structural alignment. TM-score near 1 means near-identical fold; near 0.3 means only rough topology match. This is how one finds what a novel AlphaFold prediction most resembles in the solved-structure universe.

Foldseek 3Di. Foldseek's 3Di representation compresses backbone geometry into a per-residue letter drawn from a learned twenty-state alphabet. It captures the tertiary interaction pattern around each residue — which residues are packed against it in space, regardless of where they are in sequence.

Radius of gyration, Cα contacts, bounding box. Radius of gyration (Rg) is the root-mean-square distance of Cα atoms from their centroid — a single number for overall size and compactness. A globular domain of N residues has Rg ≈ 2.2·N^0.38 Å; an extended or disordered chain has a much larger Rg. The Cα contact count is the number of residue pairs whose Cα atoms are within 8 Å and are more than four positions apart in sequence — a standard proxy for tertiary packing density. The bounding box is the smallest axis-aligned box enclosing all Cα atoms.

InterPro / GO / CATH / organism. The annotation block draws on four external resources. InterPro: which protein families and domains the sequence belongs to. GO: standardized terms for what the protein does, what process it participates in, and where in the cell it acts. CATH: which structural fold it has in the CATH hierarchy. Organism: the species of origin.

mmCIF coordinates. The mmCIF block holds the 3D Cartesian coordinates of each backbone atom (N, Cα, C, O) in ångströms. mmCIF is the PDB's canonical archive format — a tagged-loop text representation of the atomic model.

pLDDT. pLDDT is the predicted lDDT-Cα score: AlphaFold's confidence that the local environment of each residue (all inter-atomic distances within 15 Å) is correctly placed. It is a per-residue number between 0 and 100, with higher meaning more reliable.

Backbone torsions (φ/ψ). φ (phi) and ψ (psi) are the two rotatable backbone dihedrals per residue: φ is the C(i-1)–N–Cα–C torsion, ψ is the N–Cα–C–N(i+1) torsion, both in degrees on (−180°, 180°]. α-helical residues cluster near (−60°, −45°); β-strand residues near (−120°, +130°). A Ramachandran plot is simply a scatter of (φ, ψ) for every residue.

B-factor. For experimental (PDB) structures, the B-factor (temperature factor) quantifies the positional spread of each atom in the crystal — a combination of thermal vibration and static disorder — in units of Å². High B-factors mark flexible loops or poorly resolved regions; low B-factors mark the rigid, well-ordered core.

Secondary structure (3-state, P-SEA). SS3 is a coarse helix/strand/coil call (letters a/b/c) made by the P-SEA algorithm from inter-Cα distances and dihedrals. It is less detailed than DSSP but needs only Cα positions.

Predicted aligned error. Predicted aligned error is AlphaFold's pairwise confidence. Unlike pLDDT (per-residue), PAE is per-residue-pair and captures whether two parts of the structure are correctly placed relative to each other. Units are ångströms of expected positional error.

Solvent-accessible surface area. Solvent-accessible surface area (SASA) is the area in Å² traced out by the centre of a 1.4 Å probe sphere (a water molecule) rolled over the protein's van der Waals surface (Shrake–Rupley / Lee–Richards construction). Buried residues have near-zero SASA; fully exposed residues can exceed 200 Å². The total SASA scales roughly with the number of surface residues.

Secondary structure (8-state, DSSP). The SS8 string is DSSP's per-residue secondary-structure call. α-helix (H) means an i→i+4 H-bond ladder; β-strand (E) means the residue participates in a β-sheet; 3₁₀ (G) and π (I) are tighter and wider helices; T/S are turns/bends; '-' is loop.

Rendered structure images. Structure images are PyMOL renders from six orthogonal camera directions. Cartoon representation draws helices as coils and strands as arrows; sticks shows the backbone as bonds; surface shows the solvent-excluded envelope. Rainbow coloring maps sequence position to hue (blue→red, N→C); chain coloring assigns a distinct color per polypeptide.

Sequence. The amino-acid sequence is the protein's primary structure: the linear order of residues from the N-terminus to the C-terminus, written in one-letter code. Everything else here — the 3D coordinates, the secondary structure, the domain annotations — is ultimately a consequence of this string.

Contact-map, Ramachandran, and PAE plots. Three diagnostic plots accompany the record. The Cα contact map visualizes the tertiary structure as a 2D adjacency matrix (8 Å cutoff, sequence-local contacts suppressed). The Ramachandran plot shows the distribution of backbone (φ, ψ) torsions, with points in the α and β basins reflecting secondary structure content. The PAE plot shows AlphaFold's inter-residue confidence as a color matrix.